Protein AF-A0A0B1YW66-F1 (afdb_monomer)

Solvent-accessible surface area (backbone atoms only — not comparable to full-atom values): 9868 Å² total; per-residue (Å²): 140,79,83,80,80,76,75,75,80,83,78,76,78,74,54,79,69,33,81,42,88,55,20,22,28,42,47,36,40,33,40,92,89,76,64,50,77,42,82,40,64,43,71,52,46,90,70,69,81,86,67,65,74,73,53,74,76,53,83,62,77,65,14,58,39,47,70,46,16,47,54,13,24,50,36,35,27,74,73,64,20,64,45,33,45,54,40,54,65,40,69,42,82,87,39,52,80,50,48,49,39,3,45,54,50,40,48,33,44,50,58,59,36,26,24,52,84,65,71,40,84,50,55,101,61,38,48,54,22,86,43,30,62,75,64,36,54,66,35,38,49,72,37,62,52,47,32,88,49,66,50,24,17,64,91,28,82,45,25,54,72,102,66,90,81,82,50,39,36,54,88,68,65

Radius of gyration: 17.11 Å; Cα contacts (8 Å, |Δi|>4): 318; chains: 1; bounding box: 51×34×55 Å

Foldseek 3Di:
DDDDDDPDPPPDDDDAQDDDDLAGFLFWFADPPPRDIDTAGDHFPVPDDDDDQDDFQDDFPQQADQACQQSLLVSSVVVPGPRSVVQQPDQGPNDRSGGFHHNLSVLSCCQAQVADQFFDPQDDCRQQRCGGVVGTDGAGRCPPGHHPPQQCHVVHRRHDDPDDDDGSRCPGD

Organism: NCBI:txid104087

Mean predicted aligned error: 5.23 Å

Sequence (173 aa):
MSAAAQAAPAVTLPEIGQPFGGGFFSGITRDPATGKRYLNITAGAEHELVGAWGKYGEKIEGADSFTDSRANTEAMAAAGSELAQKVIALDIGGFTDWAIPARDVQELQYRHFKPTTEANWAGRRDGDNPNSEPVGLLYTEESPTQTSIEAFQEGGPEAFRDTWYWSSSQRSA

Secondary structure (DSSP, 8-state):
--PPP-PPP--PPPPTT-EETTEEEEEEEE-TTT--EEEEEEPPGGG------S-TTPPPTT---SS-HHHHHHHHHHTT-HHHHHHHT--BTTB----PPPHHHHHHHHHHH--S-SPP---TTTT-BTTEESPB---BTTBSPPPS-GGGSTTSTTPPPSSPPPPS--S--

pLDDT: mean 92.07, std 12.67, range [41.41, 98.62]

Structure (mmCIF, N/CA/C/O backbone):
data_AF-A0A0B1YW66-F1
#
_entry.id   AF-A0A0B1YW66-F1
#
loop_
_atom_site.group_PDB
_atom_site.id
_atom_site.type_symbol
_atom_site.label_atom_id
_atom_site.label_alt_id
_atom_site.label_comp_id
_atom_site.label_asym_id
_atom_site.label_entity_id
_atom_site.label_seq_id
_atom_site.pdbx_PDB_ins_code
_atom_site.Cartn_x
_atom_site.Cartn_y
_atom_site.Cartn_z
_atom_site.occupancy
_atom_site.B_iso_or_equiv
_atom_site.auth_seq_id
_atom_site.auth_comp_id
_atom_site.auth_asym_id
_atom_site.auth_atom_id
_atom_site.pdbx_PDB_model_num
ATOM 1 N N . MET A 1 1 ? -27.214 18.738 -35.147 1.00 46.53 1 MET A N 1
ATOM 2 C CA . MET A 1 1 ? -27.124 17.610 -34.198 1.00 46.53 1 MET A CA 1
ATOM 3 C C . MET A 1 1 ? -25.673 17.163 -34.177 1.00 46.53 1 MET A C 1
ATOM 5 O O . MET A 1 1 ? -25.229 16.624 -35.179 1.00 46.53 1 MET A O 1
ATOM 9 N N . SER A 1 2 ? -24.907 17.465 -33.130 1.00 44.03 2 SER A N 1
ATOM 10 C CA . SER A 1 2 ? -23.588 16.852 -32.939 1.00 44.03 2 SER A CA 1
ATOM 11 C C . SER A 1 2 ? -23.365 16.594 -31.455 1.00 44.03 2 SER A C 1
ATOM 13 O O . SER A 1 2 ? -23.806 17.380 -30.619 1.00 44.03 2 SER A O 1
ATOM 15 N N . ALA A 1 3 ? -22.792 15.424 -31.196 1.00 45.34 3 ALA A N 1
ATOM 16 C CA . ALA A 1 3 ? -22.826 14.632 -29.978 1.00 45.34 3 ALA A CA 1
ATOM 17 C C . ALA A 1 3 ? -22.556 15.408 -28.680 1.00 45.34 3 ALA A C 1
ATOM 19 O O . ALA A 1 3 ? -21.543 16.092 -28.545 1.00 45.34 3 ALA A O 1
ATOM 20 N N . ALA A 1 4 ? -23.434 15.211 -27.694 1.00 48.72 4 ALA A N 1
ATOM 21 C CA . ALA A 1 4 ? -23.095 15.456 -26.302 1.00 48.72 4 ALA A CA 1
ATOM 22 C C . ALA A 1 4 ? -21.947 14.509 -25.922 1.00 48.72 4 ALA A C 1
ATOM 24 O O . ALA A 1 4 ? -22.075 13.292 -26.068 1.00 48.72 4 ALA A O 1
ATOM 25 N N . ALA A 1 5 ? -20.826 15.064 -25.462 1.00 54.12 5 ALA A N 1
ATOM 26 C CA . ALA A 1 5 ? -19.778 14.280 -24.829 1.00 54.12 5 ALA A CA 1
ATOM 27 C C . ALA A 1 5 ? -20.394 13.567 -23.621 1.00 54.12 5 ALA A C 1
ATOM 29 O O . ALA A 1 5 ? -20.901 14.211 -22.700 1.00 54.12 5 ALA A O 1
ATOM 30 N N . GLN A 1 6 ? -20.408 12.238 -23.656 1.00 47.78 6 GLN A N 1
ATOM 31 C CA . GLN A 1 6 ? -20.871 11.438 -22.537 1.00 47.78 6 GLN A CA 1
ATOM 32 C C . GLN A 1 6 ? -19.885 11.653 -21.388 1.00 47.78 6 GLN A C 1
ATOM 34 O O . GLN A 1 6 ? -18.727 11.246 -21.475 1.00 47.78 6 GLN A O 1
ATOM 39 N N . ALA A 1 7 ? -20.321 12.373 -20.352 1.00 53.09 7 ALA A N 1
ATOM 40 C CA . ALA A 1 7 ? -19.538 12.542 -19.140 1.00 53.09 7 ALA A CA 1
ATOM 41 C C . ALA A 1 7 ? -19.211 11.149 -18.589 1.00 53.09 7 ALA A C 1
ATOM 43 O O . ALA A 1 7 ? -20.112 10.322 -18.423 1.00 53.09 7 ALA A O 1
ATOM 44 N N . ALA A 1 8 ? -17.924 10.879 -18.358 1.00 54.38 8 ALA A N 1
ATOM 45 C CA . ALA A 1 8 ? -17.504 9.658 -17.687 1.00 54.38 8 ALA A CA 1
ATOM 46 C C . ALA A 1 8 ? -18.256 9.553 -16.346 1.00 54.38 8 ALA A C 1
ATOM 48 O O . ALA A 1 8 ? -18.438 10.581 -15.682 1.00 54.38 8 ALA A O 1
ATOM 49 N N . PRO A 1 9 ? -18.732 8.358 -15.956 1.00 53.06 9 PRO A N 1
ATOM 50 C CA . PRO A 1 9 ? -19.442 8.192 -14.696 1.00 53.06 9 PRO A CA 1
ATOM 51 C C . PRO A 1 9 ? -18.576 8.720 -13.550 1.00 53.06 9 PRO A C 1
ATOM 53 O O . PRO A 1 9 ? -17.380 8.434 -13.480 1.00 53.06 9 PRO A O 1
ATOM 56 N N . ALA A 1 10 ? -19.177 9.522 -12.671 1.00 59.34 10 ALA A N 1
ATOM 57 C CA . ALA A 1 10 ? -18.506 9.990 -11.471 1.00 59.34 10 ALA A CA 1
ATOM 58 C C . ALA A 1 10 ? -18.201 8.769 -10.596 1.00 59.34 10 ALA A C 1
ATOM 60 O O . ALA A 1 10 ? -19.112 8.135 -10.065 1.00 59.34 10 ALA A O 1
ATOM 61 N N . VAL A 1 11 ? -16.922 8.409 -10.488 1.00 65.06 11 VAL A N 1
ATOM 62 C CA . VAL A 1 11 ? -16.476 7.394 -9.535 1.00 65.06 11 VAL A CA 1
ATOM 63 C C . VAL A 1 11 ? -16.573 8.024 -8.153 1.00 65.06 11 VAL A C 1
ATOM 65 O O . VAL A 1 11 ? -15.794 8.919 -7.820 1.00 65.06 11 VAL A O 1
ATOM 68 N N . THR A 1 12 ? -17.554 7.595 -7.362 1.00 83.19 12 THR A N 1
ATOM 69 C CA . THR A 1 12 ? -17.591 7.916 -5.934 1.00 83.19 12 THR A CA 1
ATOM 70 C C . THR A 1 12 ? -16.374 7.269 -5.288 1.00 83.19 12 THR A C 1
ATOM 72 O O . THR A 1 12 ? -16.189 6.058 -5.398 1.00 83.19 12 THR A O 1
ATOM 75 N N . LEU A 1 13 ? -15.522 8.082 -4.663 1.00 89.00 13 LEU A N 1
ATOM 76 C CA . LEU A 1 13 ? -14.355 7.576 -3.951 1.00 89.00 13 LEU A CA 1
ATOM 77 C C . LEU A 1 13 ? -14.835 6.762 -2.736 1.00 89.00 13 LEU A C 1
ATOM 79 O O . LEU A 1 13 ? -15.649 7.295 -1.978 1.00 89.00 13 LEU A O 1
ATOM 83 N N . PRO A 1 14 ? -14.367 5.516 -2.544 1.00 94.50 14 PRO A N 1
ATOM 84 C CA . PRO A 1 14 ? -14.682 4.757 -1.342 1.00 94.50 14 PRO A CA 1
ATOM 85 C C . PRO A 1 14 ? -14.133 5.450 -0.091 1.00 94.50 14 PRO A C 1
ATOM 87 O O . PRO A 1 14 ? -13.158 6.204 -0.159 1.00 94.50 14 PRO A O 1
ATOM 90 N N . GLU A 1 15 ? -14.729 5.180 1.063 1.00 96.94 15 GLU A N 1
ATOM 91 C CA . GLU A 1 15 ? -14.118 5.544 2.341 1.00 96.94 15 GLU A CA 1
ATOM 92 C C . GLU A 1 15 ? -12.891 4.663 2.607 1.00 96.94 15 GLU A C 1
ATOM 94 O O . GLU A 1 15 ? -12.801 3.530 2.127 1.00 96.94 15 GLU A O 1
ATOM 99 N N . ILE A 1 16 ? -11.919 5.183 3.356 1.00 98.25 16 ILE A N 1
ATOM 100 C CA . ILE A 1 16 ? -10.757 4.393 3.777 1.00 98.25 16 ILE A CA 1
ATOM 101 C C . ILE A 1 16 ? -11.250 3.139 4.512 1.00 98.25 16 ILE A C 1
ATOM 103 O O . ILE A 1 16 ? -12.111 3.230 5.383 1.00 98.25 16 ILE A O 1
ATOM 107 N N . GLY A 1 17 ? -10.724 1.973 4.137 1.00 98.00 17 GLY A N 1
ATOM 108 C CA . GLY A 1 17 ? -11.139 0.668 4.658 1.00 98.00 17 GLY A CA 1
ATOM 109 C C . GLY A 1 17 ? -12.426 0.108 4.048 1.00 98.00 17 GLY A C 1
ATOM 110 O O . GLY A 1 17 ? -12.830 -0.988 4.419 1.00 98.00 17 GLY A O 1
ATOM 111 N N . GLN A 1 18 ? -13.076 0.802 3.109 1.00 97.94 18 GLN A N 1
ATOM 112 C CA . GLN A 1 18 ? -14.248 0.269 2.416 1.00 97.94 18 GLN A CA 1
ATOM 113 C C . GLN A 1 18 ? -13.837 -0.775 1.359 1.00 97.94 18 GLN A C 1
ATOM 115 O O . GLN A 1 18 ? -12.872 -0.536 0.621 1.00 97.94 18 GLN A O 1
ATOM 120 N N . PRO A 1 19 ? -14.580 -1.894 1.218 1.00 97.00 19 PRO A N 1
ATOM 121 C CA . PRO A 1 19 ? -14.340 -2.869 0.161 1.00 97.00 19 PRO A CA 1
ATOM 122 C C . PRO A 1 19 ? -14.423 -2.257 -1.243 1.00 97.00 19 PRO A C 1
ATOM 124 O O . PRO A 1 19 ? -15.421 -1.627 -1.605 1.00 97.00 19 PRO A O 1
ATOM 127 N N . PHE A 1 20 ? -13.386 -2.467 -2.050 1.00 96.06 20 PHE A N 1
ATOM 128 C CA . PHE A 1 20 ? -13.295 -2.022 -3.436 1.00 96.06 20 PHE A CA 1
ATOM 129 C C . PHE A 1 20 ? -12.258 -2.860 -4.193 1.00 96.06 20 PHE A C 1
ATOM 131 O O . PHE A 1 20 ? -11.171 -3.103 -3.683 1.00 96.06 20 PHE A O 1
ATOM 138 N N . GLY A 1 21 ? -12.570 -3.285 -5.421 1.00 93.38 21 GLY A N 1
ATOM 139 C CA . GLY A 1 21 ? -11.578 -3.916 -6.304 1.00 93.38 21 GLY A CA 1
ATOM 140 C C . GLY A 1 21 ? -10.934 -5.201 -5.760 1.00 93.38 21 GLY A C 1
ATOM 141 O O . GLY A 1 21 ? -9.741 -5.397 -5.942 1.00 93.38 21 GLY A O 1
ATOM 142 N N . GLY A 1 22 ? -11.687 -6.039 -5.038 1.00 95.81 22 GLY A N 1
ATOM 143 C CA . GLY A 1 22 ? -11.165 -7.278 -4.441 1.00 95.81 22 GLY A CA 1
ATOM 144 C C . GLY A 1 22 ? -10.409 -7.097 -3.117 1.00 95.81 22 GLY A C 1
ATOM 145 O O . GLY A 1 22 ? -10.016 -8.087 -2.516 1.00 95.81 22 GLY A O 1
ATOM 146 N N . GLY A 1 23 ? -10.245 -5.864 -2.633 1.00 97.75 23 GLY A N 1
ATOM 147 C CA . GLY A 1 23 ? -9.648 -5.571 -1.330 1.00 97.75 23 GLY A CA 1
ATOM 148 C C . GLY A 1 23 ? -10.310 -4.368 -0.670 1.00 97.75 23 GLY A C 1
ATOM 149 O O . GLY A 1 23 ? -11.515 -4.162 -0.815 1.00 97.75 23 GLY A O 1
ATOM 150 N N . PHE A 1 24 ? -9.521 -3.554 0.026 1.00 98.50 24 PHE A N 1
ATOM 151 C CA . PHE A 1 24 ? -9.978 -2.391 0.783 1.00 98.50 24 PHE A CA 1
ATOM 152 C C . PHE A 1 24 ? -9.254 -1.126 0.335 1.00 98.50 24 PHE A C 1
ATOM 154 O O . PHE A 1 24 ? -8.029 -1.109 0.196 1.00 98.50 24 PHE A O 1
ATOM 161 N N . PHE A 1 25 ? -9.998 -0.044 0.122 1.00 98.50 25 PHE A N 1
ATOM 162 C CA . PHE A 1 25 ? -9.406 1.226 -0.281 1.00 98.50 25 PHE A CA 1
ATOM 163 C C . PHE A 1 25 ? -8.506 1.794 0.826 1.00 98.50 25 PHE A C 1
ATOM 165 O O . PHE A 1 25 ? -8.966 2.053 1.936 1.00 98.50 25 PHE A O 1
ATOM 172 N N . SER A 1 26 ? -7.223 1.997 0.525 1.00 97.88 26 SER A N 1
ATOM 173 C CA . SER A 1 26 ? -6.200 2.407 1.497 1.00 97.88 26 SER A CA 1
ATOM 174 C C . SER A 1 26 ? -5.721 3.843 1.328 1.00 97.88 26 SER A C 1
ATOM 176 O O . SER A 1 26 ? -5.016 4.354 2.188 1.00 97.88 26 SER A O 1
ATOM 178 N N . GLY A 1 27 ? -6.125 4.523 0.255 1.00 97.81 27 GLY A N 1
ATOM 179 C CA . GLY A 1 27 ? -5.826 5.934 0.032 1.00 97.81 27 GLY A CA 1
ATOM 180 C C . GLY A 1 27 ? -5.351 6.218 -1.385 1.00 97.81 27 GLY A C 1
ATOM 181 O O . GLY A 1 27 ? -5.392 5.363 -2.269 1.00 97.81 27 GLY A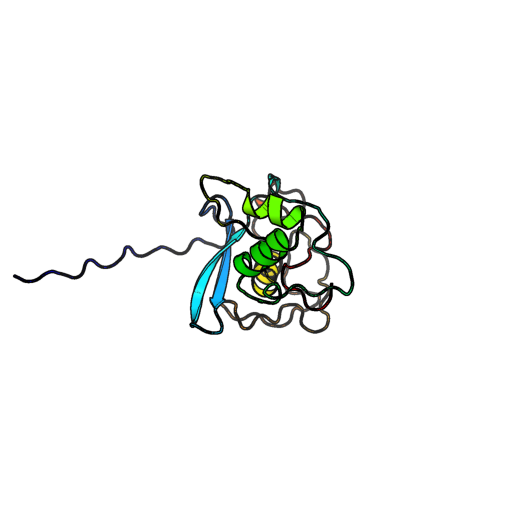 O 1
ATOM 182 N N . ILE A 1 28 ? -4.909 7.449 -1.623 1.00 98.25 28 ILE A N 1
ATOM 183 C CA . ILE A 1 28 ? -4.538 7.919 -2.959 1.00 98.25 28 ILE A CA 1
ATOM 184 C C . ILE A 1 28 ? -3.065 8.291 -3.002 1.00 98.25 28 ILE A C 1
ATOM 186 O O . ILE A 1 28 ? -2.573 9.010 -2.134 1.00 98.25 28 ILE A O 1
ATOM 190 N N . THR A 1 29 ? -2.399 7.865 -4.070 1.00 98.25 29 THR A N 1
ATOM 191 C CA . THR A 1 29 ? -1.087 8.371 -4.474 1.00 98.25 29 THR A CA 1
ATOM 192 C C . THR A 1 29 ? -1.187 9.104 -5.808 1.00 98.25 29 THR A C 1
ATOM 194 O O . THR A 1 29 ? -2.095 8.885 -6.617 1.00 98.25 29 THR A O 1
ATOM 197 N N . ARG A 1 30 ? -0.246 10.015 -6.038 1.00 97.50 30 ARG A N 1
ATOM 198 C CA . ARG A 1 30 ? -0.038 10.731 -7.289 1.00 97.50 30 ARG A CA 1
ATOM 199 C C . ARG A 1 30 ? 1.309 10.335 -7.851 1.00 97.50 30 ARG A C 1
ATOM 201 O O . ARG A 1 30 ? 2.318 10.361 -7.156 1.00 97.50 30 ARG A O 1
ATOM 208 N N . ASP A 1 31 ? 1.310 9.973 -9.122 1.00 93.12 31 ASP A N 1
ATOM 209 C CA . ASP A 1 31 ? 2.544 9.735 -9.847 1.00 93.12 31 ASP A CA 1
ATOM 210 C C . ASP A 1 31 ? 3.332 11.055 -9.957 1.00 93.12 31 ASP A C 1
ATOM 212 O O . ASP A 1 31 ? 2.781 12.051 -10.439 1.00 93.12 31 ASP A O 1
ATOM 216 N N . PRO A 1 32 ? 4.596 11.097 -9.504 1.00 90.12 32 PRO A N 1
ATOM 217 C CA . PRO A 1 32 ? 5.362 12.338 -9.436 1.00 90.12 32 PRO A CA 1
ATOM 218 C C . PRO A 1 32 ? 5.757 12.889 -10.813 1.00 90.12 32 PRO A C 1
ATOM 220 O O . PRO A 1 32 ? 6.066 14.074 -10.923 1.00 90.12 32 PRO A O 1
ATOM 223 N N . ALA A 1 33 ? 5.755 12.063 -11.865 1.00 91.00 33 ALA A N 1
ATOM 224 C CA . ALA A 1 33 ? 6.134 12.474 -13.215 1.00 91.00 33 ALA A CA 1
ATOM 225 C C . ALA A 1 33 ? 4.939 13.009 -14.020 1.00 91.00 33 ALA A C 1
ATOM 227 O O . ALA A 1 33 ? 5.073 13.954 -14.796 1.00 91.00 33 ALA A O 1
ATOM 228 N N . THR A 1 34 ? 3.765 12.408 -13.842 1.00 93.50 34 THR A N 1
ATOM 229 C CA . THR A 1 34 ? 2.563 12.654 -14.652 1.00 93.50 34 THR A CA 1
ATOM 230 C C . THR A 1 34 ? 1.451 13.368 -13.887 1.00 93.50 34 THR A C 1
ATOM 232 O O . THR A 1 34 ? 0.520 13.887 -14.499 1.00 93.50 34 THR A O 1
ATOM 235 N N . GLY A 1 35 ? 1.499 13.374 -12.552 1.00 93.19 35 GLY A N 1
ATOM 236 C CA . GLY A 1 35 ? 0.436 13.881 -11.682 1.00 93.19 35 GLY A CA 1
ATOM 237 C C . GLY A 1 35 ? -0.820 13.001 -11.643 1.00 93.19 35 GLY A C 1
ATOM 238 O O . GLY A 1 35 ? -1.809 13.373 -11.000 1.00 93.19 35 GLY A O 1
ATOM 239 N N . LYS A 1 36 ? -0.811 11.847 -12.327 1.00 95.00 36 LYS A N 1
ATOM 240 C CA . LYS A 1 36 ? -1.948 10.926 -12.378 1.00 95.00 36 LYS A CA 1
ATOM 241 C C . LYS A 1 36 ? -2.237 10.365 -10.987 1.00 95.00 36 LYS A C 1
ATOM 243 O O . LYS A 1 36 ? -1.325 9.965 -10.271 1.00 95.00 36 LYS A O 1
ATOM 248 N N . ARG A 1 37 ? -3.520 10.337 -10.621 1.00 95.81 37 ARG A N 1
ATOM 249 C CA . ARG A 1 37 ? -4.006 9.809 -9.340 1.00 95.81 37 ARG A CA 1
ATOM 250 C C . ARG A 1 37 ? -4.276 8.314 -9.446 1.00 95.81 37 ARG A C 1
ATOM 252 O O . ARG A 1 37 ? -4.862 7.873 -10.436 1.00 95.81 37 ARG A O 1
ATOM 259 N N . TYR A 1 38 ? -3.921 7.587 -8.398 1.00 96.31 38 TYR A N 1
ATOM 260 C CA . TYR A 1 38 ? -4.176 6.162 -8.237 1.00 96.31 38 TYR A CA 1
ATOM 261 C C . TYR A 1 38 ? -4.900 5.925 -6.918 1.00 96.31 38 TYR A C 1
ATOM 263 O O . TYR A 1 38 ? -4.509 6.475 -5.890 1.00 96.31 38 TYR A O 1
ATOM 271 N N . LEU A 1 39 ? -5.968 5.130 -6.959 1.00 97.00 39 LEU A N 1
ATOM 272 C CA . LEU A 1 39 ? -6.590 4.583 -5.759 1.00 97.00 39 LEU A CA 1
ATOM 273 C C . LEU A 1 39 ? -5.802 3.329 -5.396 1.00 97.00 39 LEU A C 1
ATOM 275 O O . LEU A 1 39 ? -5.700 2.418 -6.215 1.00 97.00 39 LEU A O 1
ATOM 279 N N . ASN A 1 40 ? -5.246 3.294 -4.193 1.00 98.00 40 ASN A N 1
ATOM 280 C CA . ASN A 1 40 ? -4.523 2.137 -3.695 1.00 98.00 40 ASN A CA 1
ATOM 281 C C . ASN A 1 40 ? -5.498 1.216 -2.972 1.00 98.00 40 ASN A C 1
ATOM 283 O O . ASN A 1 40 ? -6.305 1.671 -2.157 1.00 98.00 40 ASN A O 1
ATOM 287 N N . ILE A 1 41 ? -5.421 -0.070 -3.302 1.00 98.38 41 ILE A N 1
ATOM 288 C CA . ILE A 1 41 ? -6.264 -1.124 -2.748 1.00 98.38 41 ILE A CA 1
ATOM 289 C C . ILE A 1 41 ? -5.358 -2.105 -2.009 1.00 98.38 41 ILE A C 1
ATOM 291 O O . ILE A 1 41 ? -4.380 -2.600 -2.566 1.00 98.38 41 ILE A O 1
ATOM 295 N N . THR A 1 42 ? -5.670 -2.358 -0.745 1.00 98.38 42 THR A N 1
ATOM 296 C CA . THR A 1 42 ? -4.987 -3.337 0.102 1.00 98.38 42 THR A CA 1
ATOM 297 C C . THR A 1 42 ? -5.747 -4.656 0.039 1.00 98.38 42 THR A C 1
ATOM 299 O O . THR A 1 42 ? -6.948 -4.672 0.300 1.00 98.38 42 THR A O 1
ATOM 302 N N . ALA A 1 43 ? -5.065 -5.744 -0.321 1.00 98.31 43 ALA A N 1
ATOM 303 C CA . ALA A 1 43 ? -5.641 -7.087 -0.259 1.00 98.31 43 ALA A CA 1
ATOM 304 C C . ALA A 1 43 ? -5.986 -7.466 1.191 1.00 98.31 43 ALA A C 1
ATOM 306 O O . ALA A 1 43 ? -5.340 -6.973 2.116 1.00 98.31 43 ALA A O 1
ATOM 307 N N . GLY A 1 44 ? -6.980 -8.339 1.371 1.00 97.69 44 GLY A N 1
ATOM 308 C CA . GLY A 1 44 ? -7.327 -8.879 2.687 1.00 97.69 44 GLY A CA 1
ATOM 309 C C . GLY A 1 44 ? -6.183 -9.672 3.327 1.00 97.69 44 GLY A C 1
ATOM 310 O O . GLY A 1 44 ? -5.260 -10.132 2.638 1.00 97.69 44 GLY A O 1
ATOM 311 N N . ALA A 1 45 ? -6.221 -9.809 4.652 1.00 97.19 45 ALA A N 1
ATOM 312 C CA . ALA A 1 45 ? -5.139 -10.415 5.432 1.00 97.19 45 ALA A CA 1
ATOM 313 C C . ALA A 1 45 ? -4.866 -11.887 5.062 1.00 97.19 45 ALA A C 1
ATOM 315 O O . ALA A 1 45 ? -3.736 -12.366 5.182 1.00 97.19 45 ALA A O 1
ATOM 316 N N . GLU A 1 46 ? -5.859 -12.609 4.544 1.00 96.69 46 GLU A N 1
ATOM 317 C CA . GLU A 1 46 ? -5.727 -13.981 4.049 1.00 96.69 46 GLU A CA 1
ATOM 318 C C . GLU A 1 46 ? -4.798 -14.111 2.832 1.00 96.69 46 GLU A C 1
ATOM 320 O O . GLU A 1 46 ? -4.335 -15.211 2.517 1.00 96.69 46 GLU A O 1
ATOM 325 N N . HIS A 1 47 ? -4.512 -12.996 2.155 1.00 96.94 47 HIS A N 1
ATOM 326 C CA . HIS A 1 47 ? -3.623 -12.921 1.000 1.00 96.94 47 HIS A CA 1
ATOM 327 C C . HIS A 1 47 ? -2.213 -12.428 1.352 1.00 96.94 47 HIS A C 1
ATOM 329 O O . HIS A 1 47 ? -1.396 -12.225 0.449 1.00 96.94 47 HIS A O 1
ATOM 335 N N . GLU A 1 48 ? -1.893 -12.246 2.637 1.00 95.94 48 GLU A N 1
ATOM 336 C CA . GLU A 1 48 ? -0.542 -11.880 3.056 1.00 95.94 48 GLU A CA 1
ATOM 337 C C . GLU A 1 48 ? 0.471 -12.966 2.657 1.00 95.94 48 GLU A C 1
ATOM 339 O O . GLU A 1 48 ? 0.312 -14.155 2.943 1.00 95.94 48 GLU A O 1
ATOM 344 N N . LEU A 1 49 ? 1.562 -12.541 2.015 1.00 96.56 49 LEU A N 1
ATOM 345 C CA . LEU A 1 49 ? 2.657 -13.416 1.613 1.00 96.56 49 LEU A CA 1
ATOM 346 C C . LEU A 1 49 ? 3.943 -13.043 2.345 1.00 96.56 49 LEU A C 1
ATOM 348 O O . LEU A 1 49 ? 4.305 -11.874 2.459 1.00 96.56 49 LEU A O 1
ATOM 352 N N . VAL A 1 50 ? 4.682 -14.068 2.767 1.00 96.12 50 VAL A N 1
ATOM 353 C CA . VAL A 1 50 ? 5.994 -13.930 3.405 1.00 96.12 50 VAL A CA 1
ATOM 354 C C . VAL A 1 50 ? 7.055 -14.564 2.514 1.00 96.12 50 VAL A C 1
ATOM 356 O O . VAL A 1 50 ? 6.904 -15.694 2.043 1.00 96.12 50 VAL A O 1
ATOM 359 N N . GLY A 1 51 ? 8.152 -13.847 2.289 1.00 95.12 51 GLY A N 1
ATOM 360 C CA . GLY A 1 51 ? 9.278 -14.339 1.506 1.00 95.12 51 GLY A CA 1
ATOM 361 C C . GLY A 1 51 ? 10.417 -13.331 1.429 1.00 95.12 51 GLY A C 1
ATOM 362 O O . GLY A 1 51 ? 10.292 -12.190 1.869 1.00 95.12 51 GLY A O 1
ATOM 363 N N . ALA A 1 52 ? 11.541 -13.759 0.860 1.00 94.12 52 ALA A N 1
ATOM 364 C CA . ALA A 1 52 ? 12.651 -12.859 0.586 1.00 94.12 52 ALA A CA 1
ATOM 365 C C . ALA A 1 52 ? 12.293 -11.928 -0.580 1.00 94.12 52 ALA A C 1
ATOM 367 O O . ALA A 1 52 ? 11.867 -12.395 -1.637 1.00 94.12 52 ALA A O 1
ATOM 368 N N . TRP A 1 53 ? 12.496 -10.620 -0.399 1.00 93.25 53 TRP A N 1
ATOM 369 C CA . TRP A 1 53 ? 12.308 -9.660 -1.485 1.00 93.25 53 TRP A CA 1
ATOM 370 C C . TRP A 1 53 ? 13.433 -9.770 -2.516 1.00 93.25 53 TRP A C 1
ATOM 372 O O . TRP A 1 53 ? 13.169 -9.996 -3.694 1.00 93.25 53 TRP A O 1
ATOM 382 N N . GLY A 1 54 ? 14.682 -9.693 -2.055 1.00 89.75 54 GLY A N 1
ATOM 383 C CA . GLY A 1 54 ? 15.904 -9.809 -2.849 1.00 89.75 54 GLY A CA 1
ATOM 384 C C . GLY A 1 54 ? 17.107 -10.125 -1.957 1.00 89.75 54 GLY A C 1
ATOM 385 O O . GLY A 1 54 ? 16.947 -10.383 -0.763 1.00 89.75 54 GLY A O 1
ATOM 386 N N . LYS A 1 55 ? 18.314 -10.122 -2.529 1.00 87.31 55 LYS A N 1
ATOM 387 C CA . LYS A 1 55 ? 19.558 -10.341 -1.779 1.00 87.31 55 LYS A CA 1
ATOM 388 C C . LYS A 1 55 ? 20.127 -9.024 -1.271 1.00 87.31 55 LYS A C 1
ATOM 390 O O . LYS A 1 55 ? 20.143 -8.041 -2.005 1.00 87.31 55 LYS A O 1
ATOM 395 N N . TYR A 1 56 ? 20.661 -9.049 -0.054 1.00 83.69 56 TYR A N 1
ATOM 396 C CA . TYR A 1 56 ? 21.341 -7.898 0.528 1.00 83.69 56 TYR A CA 1
ATOM 397 C C . TYR A 1 56 ? 22.482 -7.402 -0.373 1.00 83.69 56 TYR A C 1
ATOM 399 O O . TYR A 1 56 ? 23.295 -8.198 -0.846 1.00 83.69 56 TYR A O 1
ATOM 407 N N . GLY A 1 57 ? 22.551 -6.092 -0.598 1.00 83.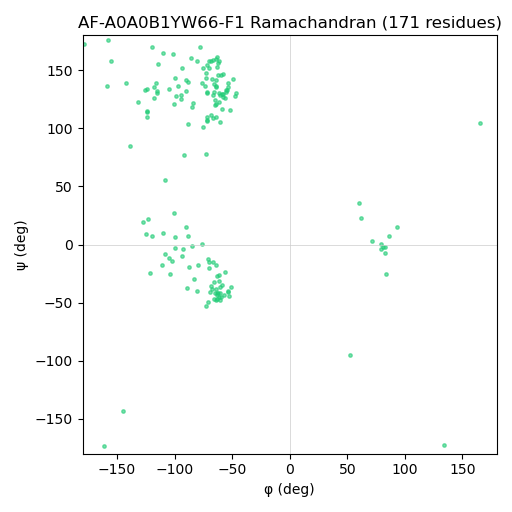88 57 GLY A N 1
ATOM 408 C CA . GLY A 1 57 ? 23.557 -5.429 -1.426 1.00 83.88 57 GLY A CA 1
ATOM 409 C C . GLY A 1 57 ? 23.317 -5.495 -2.939 1.00 83.88 57 GLY A C 1
ATOM 410 O O . GLY A 1 57 ? 24.069 -4.867 -3.683 1.00 83.88 57 GLY A O 1
ATOM 411 N N . GLU A 1 58 ? 22.285 -6.199 -3.415 1.00 88.31 58 GLU A N 1
ATOM 412 C CA . GLU A 1 58 ? 21.935 -6.255 -4.839 1.00 88.31 58 GLU A CA 1
ATOM 413 C C . GLU A 1 58 ? 20.768 -5.304 -5.147 1.00 88.31 58 GLU A C 1
ATOM 415 O O . GLU A 1 58 ? 19.675 -5.434 -4.594 1.00 88.31 58 GLU A O 1
ATOM 420 N N . LYS A 1 59 ? 20.995 -4.342 -6.054 1.00 90.62 59 LYS A N 1
ATOM 421 C CA . LYS A 1 59 ? 19.946 -3.457 -6.578 1.00 90.62 59 LYS A CA 1
ATOM 422 C C . LYS A 1 59 ? 19.470 -3.969 -7.934 1.00 90.62 59 LYS A C 1
ATOM 424 O O . LYS A 1 59 ? 20.280 -4.145 -8.842 1.00 90.62 59 LYS A O 1
ATOM 429 N N . ILE A 1 60 ? 18.162 -4.136 -8.077 1.00 94.50 60 ILE A N 1
ATOM 430 C CA . ILE A 1 60 ? 17.500 -4.444 -9.340 1.00 94.50 60 ILE A CA 1
ATOM 431 C C . ILE A 1 60 ? 17.026 -3.140 -9.983 1.00 94.50 60 ILE A C 1
ATOM 433 O O . ILE A 1 60 ? 16.392 -2.291 -9.351 1.00 94.50 60 ILE A O 1
ATOM 437 N N . GLU A 1 61 ? 17.381 -2.957 -11.250 1.00 94.38 61 GLU A N 1
ATOM 438 C CA . GLU A 1 61 ? 16.931 -1.815 -12.041 1.00 94.38 61 GLU A CA 1
ATOM 439 C C . GLU A 1 61 ? 15.407 -1.859 -12.220 1.00 94.38 61 GLU A C 1
ATOM 441 O O . GLU A 1 61 ? 14.835 -2.916 -12.473 1.00 94.38 61 GLU A O 1
ATOM 446 N N . GLY A 1 62 ? 14.746 -0.710 -12.058 1.00 94.44 62 GLY A N 1
ATOM 447 C CA . GLY A 1 62 ? 13.285 -0.605 -12.131 1.00 94.44 62 GLY A CA 1
ATOM 448 C C . GLY A 1 62 ? 12.542 -0.962 -10.838 1.00 94.44 62 GLY A C 1
ATOM 449 O O . GLY A 1 62 ? 11.326 -0.815 -10.798 1.00 94.44 62 GLY A O 1
ATOM 450 N N . ALA A 1 63 ? 13.248 -1.376 -9.778 1.00 96.19 63 ALA A N 1
ATOM 451 C CA . ALA A 1 63 ? 12.666 -1.683 -8.469 1.00 96.19 63 ALA A CA 1
ATOM 452 C C . ALA A 1 63 ? 12.833 -0.564 -7.421 1.00 96.19 63 ALA A C 1
ATOM 454 O O . ALA A 1 63 ? 12.901 -0.848 -6.228 1.00 96.19 63 ALA A O 1
ATOM 455 N N . ASP A 1 64 ? 12.938 0.707 -7.827 1.00 93.94 64 ASP A N 1
ATOM 456 C CA . ASP A 1 64 ? 13.203 1.847 -6.935 1.00 93.94 64 ASP A CA 1
ATOM 457 C C . ASP A 1 64 ? 12.118 2.938 -6.909 1.00 93.94 64 ASP A C 1
ATOM 459 O O . ASP A 1 64 ? 12.287 3.958 -6.234 1.00 93.94 64 ASP A O 1
ATOM 463 N N . SER A 1 65 ? 10.976 2.717 -7.564 1.00 95.06 65 SER A N 1
ATOM 464 C CA . SER A 1 65 ? 9.856 3.662 -7.538 1.00 95.06 65 SER A CA 1
ATOM 465 C C . SER A 1 65 ? 9.226 3.744 -6.148 1.00 95.06 65 SER A C 1
ATOM 467 O O . SER A 1 65 ? 9.079 2.723 -5.477 1.00 95.06 65 SER A O 1
ATOM 469 N N . PHE A 1 66 ? 8.804 4.933 -5.711 1.00 95.62 66 PHE A N 1
ATOM 470 C CA . PHE A 1 66 ? 8.062 5.097 -4.451 1.00 95.62 66 PHE A CA 1
ATOM 471 C C . PHE A 1 66 ? 6.554 4.929 -4.591 1.00 95.62 66 PHE A C 1
ATOM 473 O O . PHE A 1 66 ? 5.894 4.653 -3.592 1.00 95.62 66 PHE A O 1
ATOM 480 N N . THR A 1 67 ? 6.018 5.042 -5.804 1.00 96.38 67 THR A N 1
ATOM 481 C CA . THR A 1 67 ? 4.572 4.994 -6.063 1.00 96.38 67 THR A CA 1
ATOM 482 C C . THR A 1 67 ? 4.166 3.879 -7.018 1.00 96.38 67 THR A C 1
ATOM 484 O O . THR A 1 67 ? 3.034 3.413 -6.943 1.00 96.38 67 THR A O 1
ATOM 487 N N . ASP A 1 68 ? 5.072 3.416 -7.883 1.00 97.06 68 ASP A N 1
ATOM 488 C CA . ASP A 1 68 ? 4.794 2.351 -8.849 1.00 97.06 68 ASP A CA 1
ATOM 489 C C . ASP A 1 68 ? 5.150 0.976 -8.266 1.00 97.06 68 ASP A C 1
ATOM 491 O O . ASP A 1 68 ? 6.191 0.376 -8.545 1.00 97.06 68 ASP A O 1
ATOM 495 N N . SER A 1 69 ? 4.265 0.495 -7.392 1.00 97.69 69 SER A N 1
ATOM 496 C CA . SER A 1 69 ? 4.331 -0.837 -6.780 1.00 97.69 69 SER A CA 1
ATOM 497 C C . SER A 1 69 ? 4.444 -1.944 -7.830 1.00 97.69 69 SER A C 1
ATOM 499 O O . SER A 1 69 ? 5.189 -2.913 -7.646 1.00 97.69 69 SER A O 1
ATOM 501 N N . ARG A 1 70 ? 3.712 -1.803 -8.944 1.00 97.56 70 ARG A N 1
ATOM 502 C CA . ARG A 1 70 ? 3.625 -2.831 -9.979 1.00 97.56 70 ARG A CA 1
ATOM 503 C C . ARG A 1 70 ? 4.932 -2.941 -10.748 1.00 97.56 70 ARG A C 1
ATOM 505 O O . ARG A 1 70 ? 5.465 -4.045 -10.809 1.00 97.56 70 ARG A O 1
ATOM 512 N N . ALA A 1 71 ? 5.494 -1.828 -11.222 1.00 97.25 71 ALA A N 1
ATOM 513 C CA . ALA A 1 71 ? 6.788 -1.827 -11.902 1.00 97.25 71 ALA A CA 1
ATOM 514 C C . ALA A 1 71 ? 7.893 -2.424 -11.018 1.00 97.25 71 ALA A C 1
ATOM 516 O O . ALA A 1 71 ? 8.654 -3.279 -11.474 1.00 97.25 71 ALA A O 1
ATOM 517 N N . ASN A 1 72 ? 7.921 -2.061 -9.729 1.00 97.75 72 ASN A N 1
ATOM 518 C CA . ASN A 1 72 ? 8.898 -2.625 -8.800 1.00 97.75 72 ASN A CA 1
ATOM 519 C C . ASN A 1 72 ? 8.760 -4.147 -8.659 1.00 97.75 72 ASN A C 1
ATOM 521 O O . ASN A 1 72 ? 9.751 -4.878 -8.669 1.00 97.75 72 ASN A O 1
ATOM 525 N N . THR A 1 73 ? 7.524 -4.627 -8.514 1.00 98.38 73 THR A N 1
ATOM 526 C CA . THR A 1 73 ? 7.235 -6.056 -8.339 1.00 98.38 73 THR A CA 1
ATOM 527 C C . THR A 1 73 ? 7.522 -6.849 -9.606 1.00 98.38 73 THR A C 1
ATOM 529 O O . THR A 1 73 ? 8.130 -7.914 -9.529 1.00 98.38 73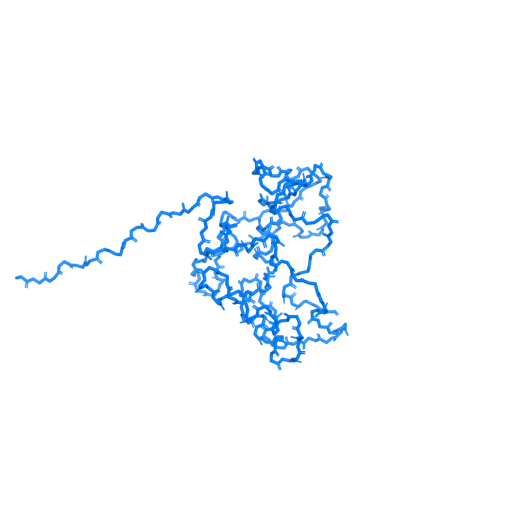 THR A O 1
ATOM 532 N N . GLU A 1 74 ? 7.185 -6.323 -10.779 1.00 98.56 74 GLU A N 1
ATOM 533 C CA . GLU A 1 74 ? 7.498 -6.961 -12.059 1.00 98.56 74 GLU A CA 1
ATOM 534 C C . GLU A 1 74 ? 9.009 -7.034 -12.313 1.00 98.56 74 GLU A C 1
ATOM 536 O O . GLU A 1 74 ? 9.504 -8.090 -12.713 1.00 98.56 74 GLU A O 1
ATOM 541 N N . ALA A 1 75 ? 9.761 -5.971 -12.005 1.00 98.00 75 ALA A N 1
ATOM 542 C CA . ALA A 1 75 ? 11.219 -5.967 -12.120 1.00 98.00 75 ALA A CA 1
ATOM 543 C C . ALA A 1 75 ? 11.862 -7.046 -11.232 1.00 98.00 75 ALA A C 1
ATOM 545 O O . ALA A 1 75 ? 12.710 -7.817 -11.686 1.00 98.00 75 ALA A O 1
ATOM 546 N N . MET A 1 76 ? 11.407 -7.169 -9.983 1.00 97.69 76 MET A N 1
ATOM 547 C CA . MET A 1 76 ? 11.892 -8.210 -9.074 1.00 97.69 76 MET A CA 1
ATOM 548 C C . MET A 1 76 ? 11.483 -9.616 -9.508 1.00 97.69 76 MET A C 1
ATOM 550 O O . MET A 1 76 ? 12.285 -10.546 -9.403 1.00 97.69 76 MET A O 1
ATOM 554 N N . ALA A 1 77 ? 10.266 -9.793 -10.023 1.00 98.19 77 ALA A N 1
ATOM 555 C CA . ALA A 1 77 ? 9.811 -11.076 -10.545 1.00 98.19 77 ALA A CA 1
ATOM 556 C C . ALA A 1 77 ? 10.655 -11.523 -11.750 1.00 98.19 77 ALA A C 1
ATOM 558 O O . ALA A 1 77 ? 11.053 -12.690 -11.822 1.00 98.19 77 ALA A O 1
ATOM 559 N N . ALA A 1 78 ? 10.987 -10.591 -12.651 1.00 98.06 78 ALA A N 1
ATOM 560 C CA . ALA A 1 78 ? 11.876 -10.823 -13.788 1.00 98.06 78 ALA A CA 1
ATOM 561 C C . ALA A 1 78 ? 13.3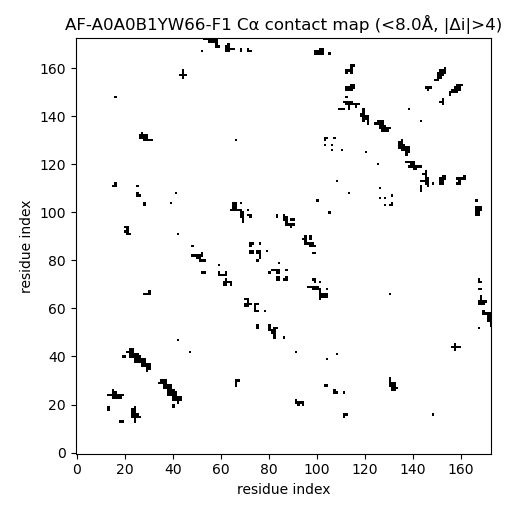19 -11.134 -13.355 1.00 98.06 78 ALA A C 1
ATOM 563 O O . ALA A 1 78 ? 13.989 -11.948 -13.989 1.00 98.06 78 ALA A O 1
ATOM 564 N N . ALA A 1 79 ? 13.777 -10.553 -12.242 1.00 96.12 79 ALA A N 1
ATOM 565 C CA . ALA A 1 79 ? 15.061 -10.866 -11.615 1.00 96.12 79 ALA A CA 1
ATOM 566 C C . ALA A 1 79 ? 15.069 -12.198 -10.829 1.00 96.12 79 ALA A C 1
ATOM 568 O O . ALA A 1 79 ? 16.097 -12.573 -10.266 1.00 96.12 79 ALA A O 1
ATOM 569 N N . GLY A 1 80 ? 13.948 -12.929 -10.795 1.00 96.19 80 GLY A N 1
ATOM 570 C CA . GLY A 1 80 ? 13.844 -14.250 -10.169 1.00 96.19 80 GLY A CA 1
ATOM 571 C C . GLY A 1 80 ? 13.376 -14.247 -8.711 1.00 96.19 80 GLY A C 1
ATOM 572 O O . GLY A 1 80 ? 13.527 -15.260 -8.033 1.00 96.19 80 GLY A O 1
ATOM 573 N N . SER A 1 81 ? 12.813 -13.144 -8.207 1.00 97.12 81 SER A N 1
ATOM 574 C CA . SER A 1 81 ? 12.207 -13.115 -6.871 1.00 97.12 81 SER A CA 1
ATOM 575 C C . SER A 1 81 ? 10.943 -13.976 -6.830 1.00 97.12 81 SER A C 1
ATOM 577 O O . SER A 1 81 ? 9.917 -13.626 -7.416 1.00 97.12 81 SER A O 1
ATOM 579 N N . GLU A 1 82 ? 10.999 -15.093 -6.103 1.00 97.94 82 GLU A N 1
ATOM 580 C CA . GLU A 1 82 ? 9.856 -16.002 -5.941 1.00 97.94 82 GLU A CA 1
ATOM 581 C C . GLU A 1 82 ? 8.657 -15.318 -5.274 1.00 97.94 82 GLU A C 1
ATOM 583 O O . GLU A 1 82 ? 7.510 -15.592 -5.627 1.00 97.94 82 GLU A O 1
ATOM 588 N N . LEU A 1 83 ? 8.903 -14.420 -4.310 1.00 97.94 83 LEU A N 1
ATOM 589 C CA . LEU A 1 83 ? 7.835 -13.666 -3.655 1.00 97.94 83 LEU A CA 1
ATOM 590 C C . LEU A 1 83 ? 7.124 -12.762 -4.666 1.00 97.94 83 LEU A C 1
ATOM 592 O O . LEU A 1 83 ? 5.899 -12.784 -4.750 1.00 97.94 83 LEU A O 1
ATOM 596 N N . ALA A 1 84 ? 7.887 -12.018 -5.469 1.00 98.06 84 ALA A N 1
ATOM 597 C CA . ALA A 1 84 ? 7.329 -11.137 -6.486 1.00 98.06 84 ALA A CA 1
ATOM 598 C C . ALA A 1 84 ? 6.535 -11.919 -7.546 1.00 98.06 84 ALA A C 1
ATOM 600 O O . ALA A 1 84 ? 5.434 -11.514 -7.911 1.00 98.06 84 ALA A O 1
ATOM 601 N N . GLN A 1 85 ? 7.051 -13.075 -7.980 1.00 98.62 85 GLN A N 1
ATOM 602 C CA . GLN A 1 85 ? 6.365 -13.971 -8.917 1.00 98.62 85 GLN A CA 1
ATOM 603 C C . GLN A 1 85 ? 5.030 -14.485 -8.365 1.00 98.62 85 GLN A C 1
ATOM 605 O O . GLN A 1 85 ? 4.044 -14.520 -9.097 1.00 98.62 85 GLN A O 1
ATOM 610 N N . LYS A 1 86 ? 4.975 -14.847 -7.076 1.00 98.44 86 LYS A N 1
ATOM 611 C CA . LYS A 1 86 ? 3.720 -15.244 -6.420 1.00 98.44 86 LYS A CA 1
ATOM 612 C C . LYS A 1 86 ? 2.714 -14.098 -6.396 1.00 98.44 86 LYS A C 1
ATOM 614 O O . LYS A 1 86 ? 1.553 -14.324 -6.709 1.00 98.44 86 LYS A O 1
ATOM 619 N N . VAL A 1 87 ? 3.162 -12.884 -6.072 1.00 98.19 87 VAL A N 1
ATOM 620 C CA . VAL A 1 87 ? 2.295 -11.699 -5.987 1.00 98.19 87 VAL A CA 1
ATOM 621 C C . VAL A 1 87 ? 1.674 -11.353 -7.342 1.00 98.19 87 VAL A C 1
ATOM 623 O O . VAL A 1 87 ? 0.464 -11.167 -7.415 1.00 98.19 87 VAL A O 1
ATOM 626 N N . ILE A 1 88 ? 2.456 -11.320 -8.428 1.00 98.19 88 ILE A N 1
ATOM 627 C CA . ILE A 1 88 ? 1.918 -10.987 -9.763 1.00 98.19 88 ILE A CA 1
ATOM 628 C C . ILE A 1 88 ? 1.018 -12.084 -10.354 1.00 98.19 88 ILE A C 1
ATOM 630 O O . ILE A 1 88 ? 0.348 -11.842 -11.355 1.00 98.19 88 ILE A O 1
ATOM 634 N N . ALA A 1 89 ? 1.023 -13.283 -9.763 1.00 98.25 89 ALA A N 1
ATOM 635 C CA . ALA A 1 89 ? 0.159 -14.399 -10.139 1.00 98.25 89 ALA A CA 1
ATOM 636 C C . ALA A 1 89 ? -1.150 -14.453 -9.329 1.00 98.25 89 ALA A C 1
ATOM 638 O O . ALA A 1 89 ? -1.976 -15.329 -9.585 1.00 98.25 89 ALA A O 1
ATOM 639 N N . LEU A 1 90 ? -1.338 -13.560 -8.349 1.00 98.19 90 LEU A N 1
ATOM 640 C CA . LEU A 1 90 ? -2.571 -13.491 -7.570 1.00 98.19 90 LEU A CA 1
ATOM 641 C C . LEU A 1 90 ? -3.756 -13.076 -8.450 1.00 98.19 90 LEU A C 1
ATOM 643 O O . LEU A 1 90 ? -3.664 -12.142 -9.246 1.00 98.19 90 LEU A O 1
ATOM 647 N N . ASP A 1 91 ? -4.881 -13.749 -8.228 1.00 98.00 91 ASP A N 1
ATOM 648 C CA . ASP A 1 91 ? -6.209 -13.356 -8.689 1.00 98.00 91 ASP A CA 1
ATOM 649 C C . ASP A 1 91 ? -7.107 -13.278 -7.453 1.00 98.00 91 ASP A C 1
ATOM 651 O O . ASP A 1 91 ? -7.391 -14.292 -6.810 1.00 98.00 91 ASP A O 1
ATOM 655 N N . ILE A 1 92 ? -7.488 -12.057 -7.082 1.00 97.69 92 ILE A N 1
ATOM 656 C CA . ILE A 1 92 ? -8.327 -11.787 -5.913 1.00 97.69 92 ILE A CA 1
ATOM 657 C C . ILE A 1 92 ? -9.539 -11.010 -6.401 1.00 97.69 92 ILE A C 1
ATOM 659 O O . ILE A 1 92 ? -9.419 -9.897 -6.910 1.00 97.69 92 ILE A O 1
ATOM 663 N N . GLY A 1 93 ? -10.720 -11.616 -6.287 1.00 94.62 93 GLY A N 1
ATOM 664 C CA . GLY A 1 93 ? -11.968 -11.002 -6.742 1.00 94.62 93 GLY A CA 1
ATOM 665 C C . GLY A 1 93 ? -12.021 -10.704 -8.248 1.00 94.62 93 GLY A C 1
ATOM 666 O O . GLY A 1 93 ? -12.794 -9.833 -8.644 1.00 94.62 93 GLY A O 1
ATOM 667 N N . GLY A 1 94 ? -11.222 -11.387 -9.079 1.00 97.19 94 GLY A N 1
ATOM 668 C CA . GLY A 1 94 ? -11.117 -11.140 -10.522 1.00 97.19 94 GLY A CA 1
ATOM 669 C C . GLY A 1 94 ? -10.105 -10.056 -10.908 1.00 97.19 94 GLY A C 1
ATOM 670 O O . GLY A 1 94 ? -10.059 -9.664 -12.076 1.00 97.19 94 GLY A O 1
ATOM 671 N N . PHE A 1 95 ? -9.322 -9.550 -9.949 1.00 98.00 95 PHE A N 1
ATOM 672 C CA . PHE A 1 95 ? -8.280 -8.544 -10.157 1.00 98.00 95 PHE A CA 1
ATOM 673 C C . PHE A 1 95 ? -6.897 -9.193 -10.089 1.00 98.00 95 PHE A C 1
ATOM 675 O O . PHE A 1 95 ? -6.618 -9.974 -9.178 1.00 98.00 95 PHE A O 1
ATOM 682 N N . THR A 1 96 ? -6.032 -8.854 -11.048 1.00 97.56 96 THR A N 1
ATOM 683 C CA . THR A 1 96 ? -4.704 -9.472 -11.249 1.00 97.56 96 THR A CA 1
ATOM 684 C C . THR A 1 96 ? -3.562 -8.450 -11.260 1.00 97.56 96 THR A C 1
ATOM 686 O O . THR A 1 96 ? -2.426 -8.751 -11.635 1.00 97.56 96 THR A O 1
ATOM 689 N N . ASP A 1 97 ? -3.851 -7.203 -10.905 1.00 96.62 97 ASP A N 1
ATOM 690 C CA . ASP A 1 97 ? -2.921 -6.074 -10.854 1.00 96.62 97 ASP A CA 1
ATOM 691 C C . ASP A 1 97 ? -2.231 -5.919 -9.484 1.00 96.62 97 ASP A C 1
ATOM 693 O O . ASP A 1 97 ? -1.569 -4.915 -9.224 1.00 96.62 97 ASP A O 1
ATOM 697 N N . TRP A 1 98 ? -2.293 -6.957 -8.642 1.00 98.38 98 TRP A N 1
ATOM 698 C CA . TRP A 1 98 ? -1.633 -7.011 -7.337 1.00 98.38 98 TRP A CA 1
ATOM 699 C C . TRP A 1 98 ? -0.112 -6.854 -7.423 1.00 98.38 98 TRP A C 1
ATOM 701 O O . TRP A 1 98 ? 0.543 -7.277 -8.383 1.00 98.38 98 TRP A O 1
ATOM 711 N N . ALA A 1 99 ? 0.447 -6.214 -6.398 1.00 98.31 99 ALA A N 1
ATOM 712 C CA . ALA A 1 99 ? 1.859 -5.881 -6.278 1.00 98.31 99 ALA A CA 1
ATOM 713 C C . ALA A 1 99 ? 2.245 -5.735 -4.800 1.00 98.31 99 ALA A C 1
ATOM 715 O O . ALA A 1 99 ? 1.395 -5.444 -3.957 1.00 98.31 99 ALA A O 1
ATOM 716 N N . ILE A 1 100 ? 3.533 -5.886 -4.485 1.00 98.12 100 ILE A N 1
ATOM 717 C CA . ILE A 1 100 ? 4.050 -5.493 -3.170 1.00 98.12 100 ILE A CA 1
ATOM 718 C C . ILE A 1 100 ? 4.067 -3.963 -3.140 1.00 98.12 100 ILE A C 1
ATOM 720 O O . ILE A 1 100 ? 4.553 -3.359 -4.099 1.00 98.12 100 ILE A O 1
ATOM 724 N N . PRO A 1 101 ? 3.536 -3.312 -2.092 1.00 97.81 101 PRO A N 1
ATOM 725 C CA . PRO A 1 101 ? 3.391 -1.867 -2.093 1.00 97.81 101 PRO A CA 1
ATOM 726 C C . PRO A 1 101 ? 4.758 -1.175 -2.097 1.00 97.81 101 PRO A C 1
ATOM 728 O O . PRO A 1 101 ? 5.642 -1.478 -1.291 1.00 97.81 101 PRO A O 1
ATOM 731 N N . ALA A 1 102 ? 4.920 -0.204 -2.993 1.00 97.62 102 ALA A N 1
ATOM 732 C CA . ALA A 1 102 ? 6.024 0.742 -2.954 1.00 97.62 102 ALA A CA 1
ATOM 733 C C . ALA A 1 102 ? 5.951 1.588 -1.679 1.00 97.62 102 ALA A C 1
ATOM 735 O O . ALA A 1 102 ? 4.904 1.676 -1.040 1.00 97.62 102 ALA A O 1
ATOM 736 N N . ARG A 1 103 ? 7.060 2.220 -1.290 1.00 96.25 103 ARG A N 1
ATOM 737 C CA . ARG A 1 103 ? 7.187 2.871 0.020 1.00 96.25 103 ARG A CA 1
ATOM 738 C C . ARG A 1 103 ? 6.053 3.858 0.317 1.00 96.25 103 ARG A C 1
ATOM 740 O O . ARG A 1 103 ? 5.518 3.833 1.421 1.00 96.25 103 ARG A O 1
ATOM 747 N N . ASP A 1 104 ? 5.668 4.698 -0.642 1.00 97.12 104 ASP A N 1
ATOM 748 C CA . ASP A 1 104 ? 4.623 5.713 -0.433 1.00 97.12 104 ASP A CA 1
ATOM 749 C C . ASP A 1 104 ? 3.210 5.121 -0.516 1.00 97.12 104 ASP A C 1
ATOM 751 O O . ASP A 1 104 ? 2.255 5.724 -0.037 1.00 97.12 104 ASP A O 1
ATOM 755 N N . VAL A 1 105 ? 3.059 3.930 -1.095 1.00 97.94 105 VAL A N 1
ATOM 756 C CA . VAL A 1 105 ? 1.804 3.169 -1.054 1.00 97.94 105 VAL A CA 1
ATOM 757 C C . VAL A 1 105 ? 1.677 2.426 0.280 1.00 97.94 105 VAL A C 1
ATOM 759 O O . VAL A 1 105 ? 0.606 2.410 0.878 1.00 97.94 105 VAL A O 1
ATOM 762 N N . GLN A 1 106 ? 2.772 1.857 0.787 1.00 97.12 106 GLN A N 1
ATOM 763 C CA . GLN A 1 106 ? 2.809 1.143 2.064 1.00 97.12 106 GLN A CA 1
ATOM 764 C C . GLN A 1 106 ? 2.620 2.082 3.255 1.00 97.12 106 GLN A C 1
ATOM 766 O O . GLN A 1 106 ? 1.966 1.725 4.231 1.00 97.12 106 GLN A O 1
ATOM 771 N N . GLU A 1 107 ? 3.146 3.303 3.172 1.00 97.12 107 GLU A N 1
ATOM 772 C CA . GLU A 1 107 ? 2.937 4.301 4.217 1.00 97.12 107 GLU A CA 1
ATOM 773 C C . GLU A 1 107 ? 1.442 4.601 4.424 1.00 97.12 107 GLU A C 1
ATOM 775 O O . GLU A 1 107 ? 1.021 4.744 5.568 1.00 97.12 107 GLU A O 1
ATOM 780 N N . LEU A 1 108 ? 0.616 4.586 3.369 1.00 98.19 108 LEU A N 1
ATOM 781 C CA . LEU A 1 108 ? -0.837 4.734 3.506 1.00 98.19 108 LEU A CA 1
ATOM 782 C C . LEU A 1 108 ? -1.471 3.576 4.286 1.00 98.19 108 LEU A C 1
ATOM 784 O O . LEU A 1 108 ? -2.367 3.809 5.096 1.00 98.19 108 LEU A O 1
ATOM 788 N N . GLN A 1 109 ? -0.989 2.344 4.087 1.00 98.06 109 GLN A N 1
ATOM 789 C CA . GLN A 1 109 ? -1.464 1.186 4.850 1.00 98.06 109 GLN A CA 1
ATOM 790 C C . GLN A 1 109 ? -1.197 1.384 6.341 1.00 98.06 109 GLN A C 1
ATOM 792 O O . GLN A 1 109 ? -2.111 1.244 7.144 1.00 98.06 109 GLN A O 1
ATOM 797 N N . TYR A 1 110 ? 0.016 1.797 6.714 1.00 97.19 110 TYR A N 1
ATOM 798 C CA . TYR A 1 110 ? 0.326 2.065 8.117 1.00 97.19 110 TYR A CA 1
ATOM 799 C C . TYR A 1 110 ? -0.471 3.254 8.668 1.00 97.19 110 TYR A C 1
ATOM 801 O O . TYR A 1 110 ? -1.089 3.144 9.725 1.00 97.19 110 TYR A O 1
ATOM 809 N N . ARG A 1 111 ? -0.527 4.371 7.930 1.00 97.50 111 ARG A N 1
ATOM 810 C CA . ARG A 1 111 ? -1.254 5.587 8.326 1.00 97.50 111 ARG A CA 1
ATOM 811 C C . ARG A 1 111 ? -2.711 5.308 8.681 1.00 97.50 111 ARG A C 1
ATOM 813 O O . ARG A 1 111 ? -3.243 5.914 9.608 1.00 97.50 111 ARG A O 1
ATOM 820 N N . HIS A 1 112 ? -3.362 4.450 7.903 1.00 98.31 112 HIS A N 1
ATOM 821 C CA . HIS A 1 112 ? -4.805 4.254 7.959 1.00 98.31 112 HIS A CA 1
ATOM 822 C C . HIS A 1 112 ? -5.236 2.967 8.660 1.00 98.31 112 HIS A C 1
ATOM 824 O O . HIS A 1 112 ? -6.340 2.918 9.205 1.00 98.31 112 HIS A O 1
ATOM 830 N N . PHE A 1 113 ? -4.381 1.946 8.675 1.00 98.44 113 PHE A N 1
ATOM 831 C CA . PHE A 1 113 ? -4.700 0.610 9.176 1.00 98.44 113 PHE A CA 1
ATOM 832 C C . PHE A 1 113 ? -3.764 0.149 10.293 1.00 98.44 113 PHE A C 1
ATOM 834 O O . PHE A 1 113 ? -3.656 -1.050 10.531 1.00 98.44 113 PHE A O 1
ATOM 841 N N . LYS A 1 114 ? -3.099 1.077 10.999 1.00 97.75 114 LYS A N 1
ATOM 842 C CA . LYS A 1 114 ? -2.317 0.745 12.194 1.00 97.75 114 LYS A CA 1
ATOM 843 C C . LYS A 1 114 ? -3.180 -0.071 13.179 1.00 97.75 114 LYS A C 1
ATOM 845 O O . LYS A 1 114 ? -4.155 0.476 13.707 1.00 97.75 114 LYS A O 1
ATOM 850 N N . PRO A 1 115 ? -2.824 -1.339 13.449 1.00 98.00 115 PRO A N 1
ATOM 851 C CA . PRO A 1 115 ? -3.698 -2.252 14.178 1.00 98.00 115 PRO A CA 1
ATOM 852 C C . PRO A 1 115 ? -3.599 -2.080 15.694 1.00 98.00 115 PRO A C 1
ATOM 854 O O . PRO A 1 115 ? -4.581 -2.310 16.396 1.00 98.00 115 PRO A O 1
ATOM 857 N N . THR A 1 116 ? -2.445 -1.655 16.213 1.00 97.56 116 THR A N 1
ATOM 858 C CA . THR A 1 116 ? -2.158 -1.606 17.654 1.00 97.56 116 THR A CA 1
ATOM 859 C C . THR A 1 116 ? -2.279 -0.195 18.235 1.00 97.56 116 THR A C 1
ATOM 861 O O . THR A 1 116 ? -2.265 0.811 17.520 1.00 97.56 116 THR A O 1
ATOM 864 N N . THR A 1 117 ? -2.359 -0.106 19.565 1.00 97.12 117 THR A N 1
ATOM 865 C CA . THR A 1 117 ? -2.280 1.159 20.321 1.00 97.12 117 THR A CA 1
ATOM 866 C C . THR A 1 117 ? -0.849 1.550 20.696 1.00 97.12 117 THR A C 1
ATOM 868 O O . THR A 1 117 ? -0.657 2.478 21.480 1.00 97.12 117 THR A O 1
ATOM 871 N N . GLU A 1 118 ? 0.158 0.829 20.203 1.00 95.50 118 GLU A N 1
ATOM 872 C CA . GLU A 1 118 ? 1.555 1.057 20.573 1.00 95.50 118 GLU A CA 1
ATOM 873 C C . GLU A 1 118 ? 2.073 2.411 20.080 1.00 95.50 118 GLU A C 1
ATOM 875 O O . GLU A 1 118 ? 1.532 2.999 19.141 1.00 95.50 118 GLU A O 1
ATOM 880 N N . ALA A 1 119 ? 3.136 2.918 20.707 1.00 94.88 119 ALA A N 1
ATOM 881 C CA . ALA A 1 119 ? 3.812 4.115 20.220 1.00 94.88 119 ALA A CA 1
ATOM 882 C C . ALA A 1 119 ? 4.424 3.851 18.835 1.00 94.88 119 ALA A C 1
ATOM 884 O O . ALA A 1 119 ? 4.956 2.772 18.573 1.00 94.88 119 ALA A O 1
ATOM 885 N N . ASN A 1 120 ? 4.361 4.835 17.938 1.00 93.38 120 ASN A N 1
ATOM 886 C CA . ASN A 1 120 ? 4.997 4.703 16.632 1.00 93.38 120 ASN A CA 1
ATOM 887 C C . ASN A 1 120 ? 6.513 4.792 16.773 1.00 93.38 120 ASN A C 1
ATOM 889 O O . ASN A 1 120 ? 7.042 5.639 17.496 1.00 93.38 120 ASN A O 1
ATOM 893 N N . TRP A 1 121 ? 7.219 4.003 15.968 1.00 86.00 121 TRP A N 1
ATOM 894 C CA . TRP A 1 121 ? 8.595 4.337 15.647 1.00 86.00 121 TRP A CA 1
ATOM 895 C C . TRP A 1 121 ? 8.588 5.553 14.711 1.00 86.00 121 TRP A C 1
ATOM 897 O O . TRP A 1 121 ? 8.191 5.448 13.554 1.00 86.00 121 TRP A O 1
ATOM 907 N N . ALA A 1 122 ? 8.966 6.720 15.233 1.00 84.62 122 ALA A N 1
ATOM 908 C CA . ALA A 1 122 ? 8.921 8.000 14.523 1.00 84.62 122 ALA A CA 1
ATOM 909 C C . ALA A 1 122 ? 10.333 8.501 14.168 1.00 84.62 122 ALA A C 1
ATOM 911 O O . ALA A 1 122 ? 10.764 9.590 14.554 1.00 84.62 122 ALA A O 1
ATOM 912 N N . GLY A 1 123 ? 11.107 7.672 13.465 1.00 82.44 123 GLY A N 1
ATOM 913 C CA . GLY A 1 123 ? 12.484 7.969 13.090 1.00 82.44 123 GLY A CA 1
ATOM 914 C C . GLY A 1 123 ? 12.612 8.596 11.697 1.00 82.44 123 GLY A C 1
ATOM 915 O O . GLY A 1 123 ? 11.870 8.303 10.769 1.00 82.44 123 GLY A O 1
ATOM 916 N N . ARG A 1 124 ? 13.652 9.413 11.484 1.00 82.06 124 ARG A N 1
ATOM 917 C CA . ARG A 1 124 ? 14.077 9.899 10.149 1.00 82.06 124 ARG A CA 1
ATOM 918 C C . ARG A 1 124 ? 12.962 10.554 9.308 1.00 82.06 124 ARG A C 1
ATOM 920 O O . ARG A 1 124 ? 12.800 11.766 9.368 1.00 82.06 124 ARG A O 1
ATOM 927 N N . ARG A 1 125 ? 12.328 9.774 8.422 1.00 85.12 125 ARG A N 1
ATOM 928 C CA . ARG A 1 125 ? 11.345 10.188 7.408 1.00 85.12 125 ARG A CA 1
ATOM 929 C C . ARG A 1 125 ? 10.060 9.357 7.489 1.00 85.12 125 ARG A C 1
ATOM 931 O O . ARG A 1 125 ? 9.326 9.282 6.507 1.00 85.12 125 ARG A O 1
ATOM 938 N N . ASP A 1 126 ?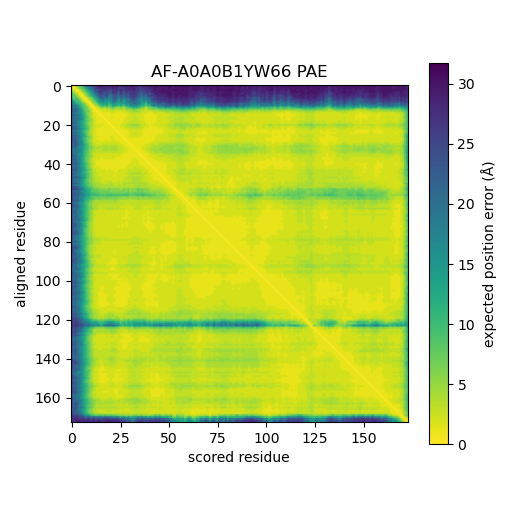 9.803 8.700 8.614 1.00 89.88 126 ASP A N 1
ATOM 939 C CA . ASP A 1 126 ? 8.564 7.949 8.813 1.00 89.88 126 ASP A CA 1
ATOM 940 C C . ASP A 1 126 ? 7.369 8.907 8.666 1.00 89.88 126 ASP A C 1
ATOM 942 O O . ASP A 1 126 ? 7.393 10.012 9.202 1.00 89.88 126 ASP A O 1
ATOM 946 N N . GLY A 1 127 ? 6.382 8.539 7.844 1.00 92.56 127 GLY A N 1
ATOM 947 C CA . GLY A 1 127 ? 5.212 9.368 7.513 1.00 92.56 127 GLY A CA 1
ATOM 948 C C . GLY A 1 127 ? 5.375 10.416 6.400 1.00 92.56 127 GLY A C 1
ATOM 949 O O . GLY A 1 127 ? 4.391 10.739 5.736 1.00 92.56 127 GLY A O 1
ATOM 950 N N . ASP A 1 128 ? 6.589 10.920 6.124 1.00 95.00 128 ASP A N 1
ATOM 951 C CA . ASP A 1 128 ? 6.827 11.902 5.041 1.00 95.00 128 ASP A CA 1
ATOM 952 C C . ASP A 1 128 ? 6.436 11.294 3.697 1.00 95.00 128 ASP A C 1
ATOM 954 O O . ASP A 1 128 ? 7.166 10.442 3.210 1.00 95.00 128 ASP A O 1
ATOM 958 N N . ASN A 1 129 ? 5.314 11.683 3.097 1.00 97.00 129 ASN A N 1
ATOM 959 C CA . ASN A 1 129 ? 4.818 11.088 1.856 1.00 97.00 129 ASN A CA 1
ATOM 960 C C . ASN A 1 129 ? 4.285 12.188 0.924 1.00 97.00 129 ASN A C 1
ATOM 962 O O . ASN A 1 129 ? 3.072 12.446 0.895 1.00 97.00 129 ASN A O 1
ATOM 966 N N . PRO A 1 130 ? 5.174 12.829 0.140 1.00 96.88 130 PRO A N 1
ATOM 967 C CA . PRO A 1 130 ? 4.807 13.920 -0.763 1.00 96.88 130 PRO A CA 1
ATOM 968 C C . PRO A 1 130 ? 3.912 13.470 -1.922 1.00 96.88 130 PRO A C 1
ATOM 970 O O . PRO A 1 130 ? 3.310 14.312 -2.586 1.00 96.88 130 PRO A O 1
ATOM 973 N N . ASN A 1 131 ? 3.818 12.161 -2.166 1.00 97.88 131 ASN A N 1
ATOM 974 C CA . ASN A 1 131 ? 3.030 11.598 -3.252 1.00 97.88 131 ASN A CA 1
ATOM 975 C C . ASN A 1 131 ? 1.613 11.203 -2.818 1.00 97.88 131 ASN A C 1
ATOM 977 O O . ASN A 1 131 ? 0.791 10.896 -3.677 1.00 97.88 131 ASN A O 1
ATOM 981 N N . SER A 1 132 ? 1.298 11.209 -1.522 1.00 98.12 132 SER A N 1
ATOM 982 C CA . SER A 1 132 ? -0.050 10.898 -1.032 1.00 98.12 132 SER A CA 1
ATOM 983 C C . SER A 1 132 ? -1.023 12.076 -1.129 1.00 98.12 132 SER A C 1
ATOM 985 O O . SER A 1 132 ? -0.635 13.244 -1.188 1.00 98.12 132 SER A O 1
ATOM 987 N N . GLU A 1 133 ? -2.319 11.765 -1.140 1.00 96.62 133 GLU A N 1
ATOM 988 C CA . GLU A 1 133 ? -3.402 12.738 -1.025 1.00 96.62 133 GLU A CA 1
ATOM 989 C C . GLU A 1 133 ? -4.317 12.380 0.163 1.00 96.62 133 GLU A C 1
ATOM 991 O O . GLU A 1 133 ? -4.998 11.353 0.102 1.00 96.62 133 GLU A O 1
ATOM 996 N N . PRO A 1 134 ? -4.374 13.216 1.221 1.00 96.44 134 PRO A N 1
ATOM 997 C CA . PRO A 1 134 ? -3.537 14.401 1.460 1.00 96.44 134 PRO A CA 1
ATOM 998 C C . PRO A 1 134 ? -2.051 14.048 1.635 1.00 96.44 134 PRO A C 1
ATOM 1000 O O . PRO A 1 134 ? -1.715 12.910 1.966 1.00 96.44 134 PRO A O 1
ATOM 1003 N N . VAL A 1 135 ? -1.180 15.044 1.428 1.00 97.50 135 VAL A N 1
ATOM 1004 C CA . VAL A 1 135 ? 0.274 14.894 1.596 1.00 97.50 135 VAL A CA 1
ATOM 1005 C C . VAL A 1 135 ? 0.592 14.435 3.016 1.00 97.50 135 VAL A C 1
ATOM 1007 O O . VAL A 1 135 ? 0.137 15.035 3.991 1.00 97.50 135 VAL A O 1
ATOM 1010 N N . GLY A 1 136 ? 1.394 13.380 3.105 1.00 96.12 136 GLY A N 1
ATOM 1011 C CA . GLY A 1 136 ? 1.877 12.813 4.351 1.00 96.12 136 GLY A CA 1
ATOM 1012 C C . GLY A 1 136 ? 2.931 13.669 5.003 1.00 96.12 136 GLY A C 1
ATOM 1013 O O . GLY A 1 136 ? 3.855 14.137 4.338 1.00 96.12 136 GLY A O 1
ATOM 1014 N N . LEU A 1 137 ? 2.804 13.827 6.313 1.00 95.00 137 LEU A N 1
ATOM 1015 C CA . LEU A 1 137 ? 3.781 14.498 7.153 1.00 95.00 137 LEU A CA 1
ATOM 1016 C C . LEU A 1 137 ? 4.470 13.480 8.052 1.00 95.00 137 LEU A C 1
ATOM 1018 O O . LEU A 1 137 ? 3.984 12.366 8.236 1.00 95.00 137 LEU A O 1
ATOM 1022 N N . LEU A 1 138 ? 5.591 13.901 8.634 1.00 96.19 138 LEU A N 1
ATOM 1023 C CA . LEU A 1 138 ? 6.331 13.073 9.574 1.00 96.19 138 LEU A CA 1
ATOM 1024 C C . LEU A 1 138 ? 5.430 12.581 10.708 1.00 96.19 138 LEU A C 1
ATOM 1026 O O . LEU A 1 138 ? 4.657 13.351 11.286 1.00 96.19 138 LEU A O 1
ATOM 1030 N N . TYR A 1 139 ? 5.567 11.301 11.022 1.00 95.38 139 TYR A N 1
ATOM 1031 C CA . TYR A 1 139 ? 4.939 10.695 12.182 1.00 95.38 139 TYR A CA 1
ATOM 1032 C C . TYR A 1 139 ? 5.549 11.215 13.479 1.00 95.38 139 TYR A C 1
ATOM 1034 O O . TYR A 1 139 ? 6.680 11.704 13.520 1.00 95.38 139 TYR A O 1
ATOM 1042 N N . THR A 1 140 ? 4.771 11.084 14.547 1.00 95.69 140 THR A N 1
ATOM 1043 C CA . THR A 1 140 ? 5.221 11.260 15.929 1.00 95.69 140 THR A CA 1
ATOM 1044 C C . THR A 1 140 ? 5.000 9.955 16.677 1.00 95.69 140 THR A C 1
ATOM 1046 O O . THR A 1 140 ? 4.319 9.058 16.178 1.00 95.69 140 THR A O 1
ATOM 1049 N N . GLU A 1 141 ? 5.530 9.835 17.890 1.00 95.06 141 GLU A N 1
ATOM 1050 C CA . GLU A 1 141 ? 5.296 8.652 18.728 1.00 95.06 141 GLU A CA 1
ATOM 1051 C C . GLU A 1 141 ? 3.790 8.389 18.948 1.00 95.06 141 GLU A C 1
ATOM 1053 O O . GLU A 1 141 ? 3.375 7.247 19.124 1.00 95.06 141 GLU A O 1
ATOM 1058 N N . GLU A 1 142 ? 2.95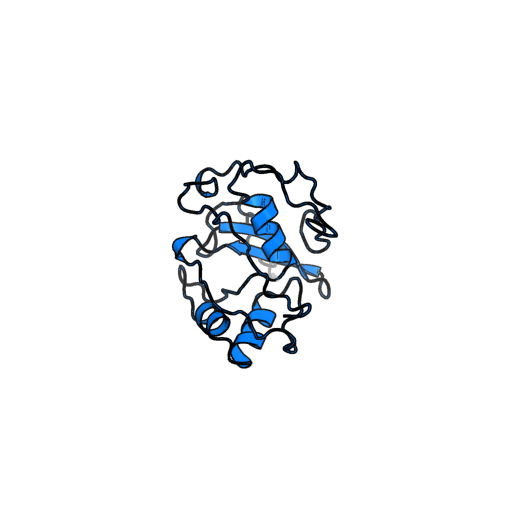1 9.420 18.823 1.00 94.94 142 GLU A N 1
ATOM 1059 C CA . GLU A 1 142 ? 1.499 9.383 19.014 1.00 94.94 142 GLU A CA 1
ATOM 1060 C C . GLU A 1 142 ? 0.678 9.421 17.711 1.00 94.94 142 GLU A C 1
ATOM 1062 O O . GLU A 1 142 ? -0.529 9.188 17.752 1.00 94.94 142 GLU A O 1
ATOM 1067 N N . SER A 1 143 ? 1.290 9.715 16.558 1.00 94.06 143 SER A N 1
ATOM 1068 C CA . SER A 1 143 ? 0.594 9.831 15.267 1.00 94.06 143 SER A CA 1
ATOM 1069 C C . SER A 1 143 ? 1.309 9.053 14.153 1.00 94.06 143 SER A C 1
ATOM 1071 O O . SER A 1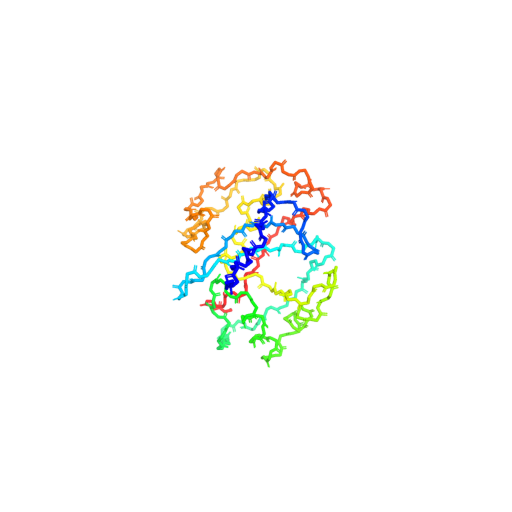 143 ? 2.473 9.356 13.889 1.00 94.06 143 SER A O 1
ATOM 1073 N N . PRO A 1 144 ? 0.638 8.103 13.467 1.00 96.12 144 PRO A N 1
ATOM 1074 C CA . PRO A 1 144 ? -0.797 7.812 13.530 1.00 96.12 144 PRO A CA 1
ATOM 1075 C C . PRO A 1 144 ? -1.216 7.066 14.809 1.00 96.12 144 PRO A C 1
ATOM 1077 O O . PRO A 1 144 ? -0.443 6.319 15.416 1.00 96.12 144 PRO A O 1
ATOM 1080 N N . THR A 1 145 ? -2.466 7.269 15.222 1.00 97.50 145 THR A N 1
ATOM 1081 C CA . THR A 1 145 ? -3.110 6.460 16.266 1.00 97.50 145 THR A CA 1
ATOM 1082 C C . THR A 1 145 ? -3.568 5.118 15.694 1.00 97.50 145 THR A C 1
ATOM 1084 O O . THR A 1 145 ? -3.575 4.934 14.477 1.00 97.50 145 THR A O 1
ATOM 1087 N N . GLN A 1 146 ? -3.991 4.190 16.557 1.00 98.19 146 GLN A N 1
ATOM 1088 C CA . GLN A 1 146 ? -4.714 2.993 16.117 1.00 98.19 146 GLN A CA 1
ATOM 1089 C C . GLN A 1 146 ? -5.872 3.379 15.180 1.00 98.19 146 GLN A C 1
ATOM 1091 O O . GLN A 1 146 ? -6.532 4.405 15.384 1.00 98.19 146 GLN A O 1
ATOM 1096 N N . THR A 1 147 ? -6.118 2.559 14.161 1.00 98.44 147 THR A N 1
ATOM 1097 C CA . THR A 1 147 ? -7.253 2.739 13.257 1.00 98.44 147 THR A CA 1
ATOM 1098 C C . THR A 1 147 ? -8.589 2.628 13.998 1.00 98.44 147 THR A C 1
ATOM 1100 O O . THR A 1 147 ? -8.739 1.839 14.932 1.00 98.44 147 THR A O 1
ATOM 1103 N N . SER A 1 148 ? -9.591 3.399 13.572 1.00 98.06 148 SER A N 1
ATOM 1104 C CA . SER A 1 148 ? -10.972 3.265 14.060 1.00 98.06 148 SER A CA 1
ATOM 1105 C C . SER A 1 148 ? -11.773 2.194 13.310 1.00 98.06 148 SER A C 1
ATOM 1107 O O . SER A 1 148 ? -12.955 2.015 13.586 1.00 98.06 148 SER A O 1
ATOM 1109 N N . ILE A 1 149 ? -11.170 1.531 12.319 1.00 98.44 149 ILE A N 1
ATOM 1110 C CA . ILE A 1 149 ? -11.826 0.516 11.496 1.00 98.44 149 ILE A CA 1
ATOM 1111 C C . ILE A 1 149 ? -11.664 -0.835 12.190 1.00 98.44 149 ILE A C 1
ATOM 1113 O O . ILE A 1 149 ? -10.590 -1.426 12.137 1.00 98.44 149 ILE A O 1
ATOM 1117 N N . GLU A 1 150 ? -12.730 -1.326 12.825 1.00 98.25 150 GLU A N 1
ATOM 1118 C CA . GLU A 1 150 ? -12.708 -2.533 13.673 1.00 98.25 150 GLU A CA 1
ATOM 1119 C C . GLU A 1 150 ? -12.074 -3.753 12.988 1.00 98.25 150 GLU A C 1
ATOM 1121 O O . GLU A 1 150 ? -11.342 -4.507 13.620 1.00 98.25 150 GLU A O 1
ATOM 1126 N N . ALA A 1 151 ? -12.294 -3.922 11.679 1.00 98.25 151 ALA A N 1
ATOM 1127 C CA . ALA A 1 151 ? -11.725 -5.037 10.925 1.00 98.25 151 ALA A CA 1
ATOM 1128 C C . ALA A 1 151 ? -10.184 -5.042 10.903 1.00 98.25 151 ALA A C 1
ATOM 1130 O O . ALA A 1 151 ? -9.588 -6.115 10.869 1.00 98.25 151 ALA A O 1
ATOM 1131 N N . PHE A 1 152 ? -9.561 -3.861 10.948 1.00 98.62 152 PHE A N 1
ATOM 1132 C CA . PHE A 1 152 ? -8.110 -3.662 10.885 1.00 98.62 152 PHE A CA 1
ATOM 1133 C C . PHE A 1 152 ? -7.465 -3.441 12.261 1.00 98.62 152 PHE A C 1
ATOM 1135 O O . PHE A 1 152 ? -6.247 -3.299 12.341 1.00 98.62 152 PHE A O 1
ATOM 1142 N N . GLN A 1 153 ? -8.246 -3.383 13.343 1.00 98.56 153 GLN A N 1
ATOM 1143 C CA . GLN A 1 153 ? -7.699 -3.333 14.701 1.00 98.56 153 GLN A CA 1
ATOM 1144 C C . GLN A 1 153 ? -7.100 -4.685 15.086 1.00 98.56 153 GLN A C 1
ATOM 1146 O O . GLN A 1 153 ? -7.518 -5.714 14.572 1.00 98.56 153 GLN A O 1
ATOM 1151 N N . GLU A 1 154 ? -6.136 -4.698 16.006 1.00 97.50 154 GLU A N 1
ATOM 1152 C CA . GLU A 1 154 ? -5.512 -5.923 16.514 1.00 97.50 154 GLU A CA 1
ATOM 1153 C C . GLU A 1 154 ? -6.552 -6.994 16.902 1.00 97.50 154 GLU A C 1
ATOM 1155 O O . GLU A 1 154 ? -7.501 -6.735 17.642 1.00 97.50 154 GLU A O 1
ATOM 1160 N N . GLY A 1 155 ? -6.376 -8.212 16.377 1.00 96.50 155 GLY A N 1
ATOM 1161 C CA . GLY A 1 155 ? -7.324 -9.323 16.539 1.00 96.50 155 GLY A CA 1
ATOM 1162 C C . GLY A 1 155 ? -8.512 -9.307 15.566 1.00 96.50 155 GLY A C 1
ATOM 1163 O O . GLY A 1 155 ? -9.266 -10.281 15.519 1.00 96.50 155 GLY A O 1
ATOM 1164 N N . GLY A 1 156 ? -8.669 -8.242 14.782 1.00 98.06 156 GLY A N 1
ATOM 1165 C CA . GLY A 1 156 ? -9.622 -8.141 13.684 1.00 98.06 156 GLY A CA 1
ATOM 1166 C C . GLY A 1 156 ? -9.249 -9.032 12.490 1.00 98.06 156 GLY A C 1
ATOM 1167 O O . GLY A 1 156 ? -8.089 -9.422 12.337 1.00 98.06 156 GLY A O 1
ATOM 1168 N N . PRO A 1 157 ? -10.228 -9.377 11.633 1.00 98.00 157 PRO A N 1
ATOM 1169 C CA . PRO A 1 157 ? -10.024 -10.277 10.496 1.00 98.00 157 PRO A CA 1
ATOM 1170 C C . PRO A 1 157 ? -9.041 -9.748 9.445 1.00 98.00 157 PRO A C 1
ATOM 1172 O O . PRO A 1 157 ? -8.393 -10.552 8.788 1.00 98.00 157 PRO A O 1
ATOM 1175 N N . GLU A 1 158 ? -8.906 -8.426 9.319 1.00 98.56 158 GLU A N 1
ATOM 1176 C CA . GLU A 1 158 ? -8.044 -7.752 8.336 1.00 98.56 158 GLU A CA 1
ATOM 1177 C C . GLU A 1 158 ? -6.836 -7.071 8.991 1.00 98.56 158 GLU A C 1
ATOM 1179 O O . GLU A 1 158 ? -6.139 -6.271 8.367 1.00 98.56 158 GLU A O 1
ATOM 1184 N N . ALA A 1 159 ? -6.607 -7.333 10.280 1.00 98.12 159 ALA A N 1
ATOM 1185 C CA . ALA A 1 159 ? -5.554 -6.685 11.037 1.00 98.12 159 ALA A CA 1
ATOM 1186 C C . ALA A 1 159 ? -4.185 -6.976 10.419 1.00 98.12 159 ALA A C 1
ATOM 1188 O O . ALA A 1 159 ? -3.798 -8.135 10.240 1.00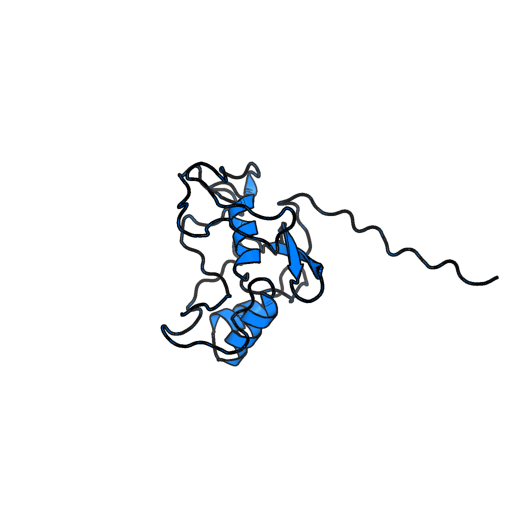 98.12 159 ALA A O 1
ATOM 1189 N N . PHE A 1 160 ? -3.413 -5.917 10.173 1.00 97.56 160 PHE A N 1
ATOM 1190 C CA . PHE A 1 160 ? -1.986 -6.083 9.931 1.00 97.56 160 PHE A CA 1
ATOM 1191 C C . PHE A 1 160 ? -1.354 -6.768 11.141 1.00 97.56 160 PHE A C 1
ATOM 1193 O O . PHE A 1 160 ? -1.756 -6.567 12.291 1.00 97.56 160 PHE A O 1
ATOM 1200 N N . ARG A 1 161 ? -0.341 -7.587 10.888 1.00 95.56 161 ARG A N 1
ATOM 1201 C CA . ARG A 1 161 ? 0.398 -8.238 11.962 1.00 95.56 161 ARG A CA 1
ATOM 1202 C C . ARG A 1 161 ? 1.275 -7.210 12.656 1.00 95.56 161 ARG A C 1
ATOM 1204 O O . ARG A 1 161 ? 1.821 -6.317 12.011 1.00 95.56 161 ARG A O 1
ATOM 1211 N N . ASP A 1 162 ? 1.471 -7.390 13.954 1.00 92.88 162 ASP A N 1
ATOM 1212 C CA . ASP A 1 162 ? 2.451 -6.616 14.710 1.00 92.88 162 ASP A CA 1
ATOM 1213 C C . ASP A 1 162 ? 3.879 -7.071 14.349 1.00 92.88 162 ASP A C 1
ATOM 1215 O O . ASP A 1 162 ? 4.497 -7.928 14.985 1.00 92.88 162 ASP A O 1
ATOM 1219 N N . THR A 1 163 ? 4.353 -6.616 13.189 1.00 92.81 163 THR A N 1
ATOM 1220 C CA . THR A 1 163 ? 5.649 -6.980 12.625 1.00 92.81 163 THR A CA 1
ATOM 1221 C C . THR A 1 163 ? 6.146 -5.937 11.628 1.00 92.81 163 THR A C 1
ATOM 1223 O O . THR A 1 163 ? 5.469 -4.968 11.288 1.00 92.81 163 THR A O 1
ATOM 1226 N N . TRP A 1 164 ? 7.361 -6.151 11.135 1.00 90.00 164 TRP A N 1
ATOM 1227 C CA . TRP A 1 164 ? 7.990 -5.284 10.151 1.00 90.00 164 TRP A CA 1
ATOM 1228 C C . TRP A 1 164 ? 7.545 -5.672 8.744 1.00 90.00 164 TRP A C 1
ATOM 1230 O O . TRP A 1 164 ? 7.850 -6.769 8.271 1.00 90.00 164 TRP A O 1
ATOM 1240 N N . TYR A 1 165 ? 6.891 -4.741 8.054 1.00 92.69 165 TYR A N 1
ATOM 1241 C CA . TYR A 1 165 ? 6.612 -4.856 6.627 1.00 92.69 165 TYR A CA 1
ATOM 1242 C C . TYR A 1 165 ? 7.664 -4.097 5.820 1.00 92.69 165 TYR A C 1
ATOM 1244 O O . TYR A 1 165 ? 8.041 -2.973 6.148 1.00 92.69 165 TYR A O 1
ATOM 1252 N N . TRP A 1 166 ? 8.133 -4.726 4.745 1.00 92.00 166 TRP A N 1
ATOM 1253 C CA . TRP A 1 166 ? 9.066 -4.120 3.801 1.00 92.00 166 TRP A CA 1
ATOM 1254 C C . TRP A 1 166 ? 8.316 -3.626 2.569 1.00 92.00 166 TRP A C 1
ATOM 1256 O O . TRP A 1 166 ? 7.372 -4.273 2.112 1.00 92.00 166 TRP A O 1
ATOM 1266 N N . SER A 1 167 ? 8.748 -2.493 2.022 1.00 94.62 167 SER A N 1
ATOM 1267 C CA . SER A 1 167 ? 8.204 -1.966 0.768 1.00 94.62 167 SER A CA 1
ATOM 1268 C C . SER A 1 167 ? 8.921 -2.569 -0.435 1.00 94.62 167 SER A C 1
ATOM 1270 O O . SER A 1 167 ? 10.081 -2.974 -0.331 1.00 94.62 167 SER A O 1
ATOM 1272 N N . SER A 1 168 ? 8.299 -2.506 -1.610 1.00 96.19 168 SER A N 1
ATOM 1273 C CA . SER A 1 168 ? 8.935 -2.915 -2.864 1.00 96.19 168 SER A CA 1
ATOM 1274 C C . SER A 1 168 ? 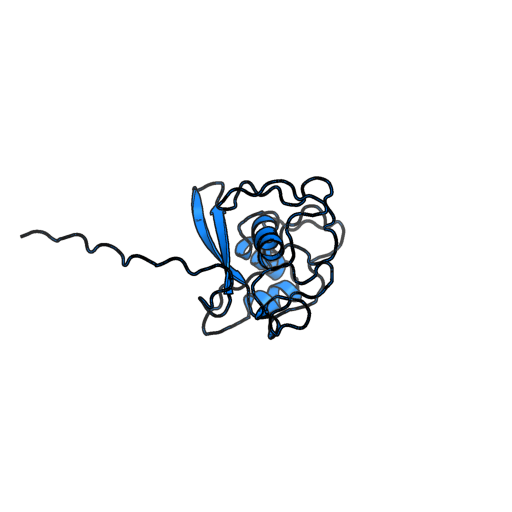10.061 -1.970 -3.323 1.00 96.19 168 SER A C 1
ATOM 1276 O O . SER A 1 168 ? 10.831 -2.323 -4.209 1.00 96.19 168 SER A O 1
ATOM 1278 N N . SER A 1 169 ? 10.162 -0.757 -2.768 1.00 93.88 169 SER A N 1
ATOM 1279 C CA . SER A 1 169 ? 11.145 0.250 -3.188 1.00 93.88 169 SER A CA 1
ATOM 1280 C C . SER A 1 169 ? 12.549 -0.088 -2.669 1.00 93.88 169 SER A C 1
ATOM 1282 O O . SER A 1 169 ? 12.884 0.176 -1.511 1.00 93.88 169 SER A O 1
ATOM 1284 N N . GLN A 1 170 ? 13.411 -0.638 -3.521 1.00 84.31 170 GLN A N 1
ATOM 1285 C CA . GLN A 1 170 ? 14.794 -0.949 -3.175 1.00 84.31 170 GLN A CA 1
ATOM 1286 C C . GLN A 1 170 ? 15.636 0.325 -3.038 1.00 84.31 170 GLN A C 1
ATOM 1288 O O . GLN A 1 170 ? 15.986 0.984 -4.018 1.00 84.31 170 GLN A O 1
ATOM 1293 N N . ARG A 1 171 ? 16.030 0.650 -1.800 1.00 67.50 171 ARG A N 1
ATOM 1294 C CA . ARG A 1 171 ? 17.025 1.703 -1.514 1.00 67.50 171 ARG A CA 1
ATOM 1295 C C . ARG A 1 171 ? 18.418 1.182 -1.169 1.00 67.50 171 ARG A C 1
ATOM 1297 O O . ARG A 1 171 ? 19.365 1.961 -1.197 1.00 67.50 171 ARG A O 1
ATOM 1304 N N . SER A 1 172 ? 18.517 -0.107 -0.874 1.00 41.41 172 SER A N 1
ATOM 1305 C CA . SER A 1 172 ? 19.682 -0.992 -0.723 1.00 41.41 172 SER A CA 1
ATOM 1306 C C . SER A 1 172 ? 19.067 -2.198 -0.021 1.00 41.41 172 SER A C 1
ATOM 1308 O O . SER A 1 172 ? 18.644 -2.045 1.125 1.00 41.41 172 SER A O 1
ATOM 1310 N N . ALA A 1 173 ? 18.854 -3.306 -0.735 1.00 43.78 173 ALA A N 1
ATOM 1311 C CA . ALA A 1 173 ? 18.443 -4.543 -0.077 1.00 43.78 173 ALA A CA 1
ATOM 1312 C C . ALA A 1 173 ? 19.482 -4.938 0.972 1.00 43.78 173 ALA A C 1
ATOM 1314 O O . ALA A 1 173 ? 20.676 -4.611 0.765 1.00 43.78 173 ALA A O 1
#